Protein AF-A0A1H0CE87-F1 (afdb_monomer_lite)

InterPro domains:
  IPR003761 Exonuclease VII, small subunit [MF_00337] (6-66)
  IPR003761 Exonuclease VII, small subunit [PF02609] (7-57)
  IPR003761 Exonuclease VII, small subunit [PIRSF006488] (4-63)
  IPR003761 Exonuclease VII, small subunit [PTHR34137] (3-66)
  IPR003761 Exonuclease VII, small subunit [TIGR01280] (6-61)
  IPR037004 Exonuclease VII, small subunit superfamily [G3DSA:1.10.287.1040] (2-67)
  IPR037004 Exonuclease VII, small subunit superfamily [SSF116842] (4-65)

Secondary structure (DSSP, 8-state):
-----HHHHHHHHHHHHHHHHT-TT--HHHHHHHHHHHHHHHHHHHHHHHHHHHHHHHHHS------

pLDDT: mean 87.92, std 17.62, range [36.0, 98.38]

Organism: NCBI:txid206665

Sequence (67 aa):
MATTNSFDNNLKKLEEIANLLSQDDLPLEKGIKLFKEGMKIIAKCKTQLQKAKDEVETYLQPKENET

Foldseek 3Di:
DDCCDPLNVLVVLLVVLVVQLPDPPRDPVNNVVSVVVSVVSVVVNVVVVVVVVVVVVVVPPPPPDDD

Structure (mmCIF, N/CA/C/O backbone):
data_AF-A0A1H0CE87-F1
#
_entry.id   AF-A0A1H0CE87-F1
#
loop_
_atom_site.group_PDB
_atom_site.id
_atom_site.type_symbol
_atom_site.label_atom_id
_atom_site.label_alt_id
_atom_site.label_comp_id
_atom_site.label_asym_id
_atom_site.label_entity_id
_atom_site.label_seq_id
_atom_site.pdbx_PDB_ins_code
_atom_site.Cartn_x
_atom_site.Cartn_y
_atom_site.Cartn_z
_atom_site.occupancy
_atom_site.B_iso_or_equiv
_atom_site.auth_seq_id
_atom_site.auth_comp_id
_atom_site.auth_asym_id
_atom_site.auth_atom_id
_atom_site.pdbx_PDB_model_num
ATOM 1 N N . MET A 1 1 ? -24.479 11.768 -1.787 1.00 36.00 1 MET A N 1
ATOM 2 C CA . MET A 1 1 ? -24.020 10.814 -2.822 1.00 36.00 1 MET A CA 1
ATOM 3 C C . MET A 1 1 ? -22.659 11.311 -3.304 1.00 36.00 1 MET A C 1
ATOM 5 O O . MET A 1 1 ? -22.623 12.422 -3.795 1.00 36.00 1 MET A O 1
ATOM 9 N N . ALA A 1 2 ? -21.498 10.692 -3.123 1.00 37.66 2 ALA A N 1
ATOM 10 C CA . ALA A 1 2 ? -21.064 9.488 -2.432 1.00 37.66 2 ALA A CA 1
ATOM 11 C C . ALA A 1 2 ? -19.753 9.858 -1.709 1.00 37.66 2 ALA A C 1
ATOM 13 O O . ALA A 1 2 ? -18.849 10.418 -2.326 1.00 37.66 2 ALA A O 1
ATOM 14 N N . THR A 1 3 ? -19.642 9.593 -0.408 1.00 38.16 3 THR A N 1
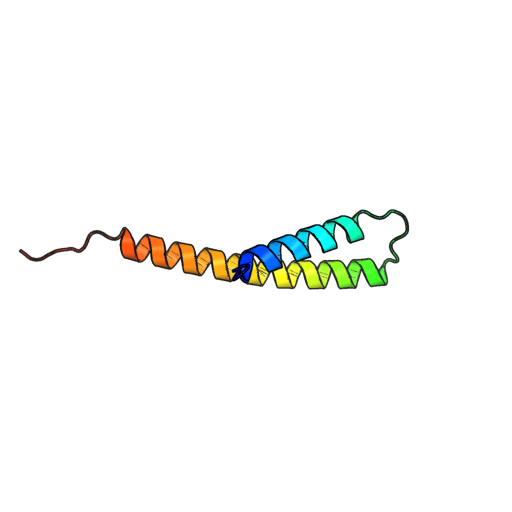ATOM 15 C CA . THR A 1 3 ? -18.358 9.682 0.298 1.00 38.16 3 THR A CA 1
ATOM 16 C C . THR A 1 3 ? -17.612 8.387 0.019 1.00 38.16 3 THR A C 1
ATOM 18 O O . THR A 1 3 ? -17.663 7.459 0.821 1.00 38.16 3 THR A O 1
ATOM 21 N N . THR A 1 4 ? -16.996 8.262 -1.157 1.00 48.12 4 THR A N 1
ATOM 22 C CA . THR A 1 4 ? -16.090 7.137 -1.420 1.00 48.12 4 THR A CA 1
ATOM 23 C C . THR A 1 4 ? -14.998 7.201 -0.355 1.00 48.12 4 THR A C 1
ATOM 25 O O . THR A 1 4 ? -14.189 8.134 -0.358 1.00 48.12 4 THR A O 1
ATOM 28 N N . ASN A 1 5 ? -15.056 6.291 0.620 1.00 67.88 5 ASN A N 1
ATOM 29 C CA . ASN A 1 5 ? -14.237 6.335 1.822 1.00 67.88 5 ASN A CA 1
ATOM 30 C C . ASN A 1 5 ? -12.754 6.357 1.439 1.00 67.88 5 ASN A C 1
ATOM 32 O O . ASN A 1 5 ? -12.334 5.754 0.450 1.00 67.88 5 ASN A O 1
ATOM 36 N N . SER A 1 6 ? -11.943 7.060 2.233 1.00 85.50 6 SER A N 1
ATOM 37 C CA . SER A 1 6 ? -10.491 7.156 2.018 1.00 85.50 6 SER A CA 1
ATOM 38 C C . SER A 1 6 ? -9.854 5.777 1.799 1.00 85.50 6 SER A C 1
ATOM 40 O O . SER A 1 6 ? -8.991 5.627 0.936 1.00 85.50 6 SER A O 1
ATOM 42 N N . PHE A 1 7 ? -10.330 4.753 2.513 1.00 92.12 7 PHE A N 1
ATOM 43 C CA . PHE A 1 7 ? -9.898 3.368 2.361 1.00 92.12 7 PHE A CA 1
ATOM 44 C C . PHE A 1 7 ? -10.160 2.794 0.959 1.00 92.12 7 PHE A C 1
ATOM 46 O O . PHE A 1 7 ? -9.212 2.364 0.310 1.00 92.12 7 PHE A O 1
ATOM 53 N N . ASP A 1 8 ? -11.391 2.870 0.447 1.00 93.19 8 ASP A N 1
ATOM 54 C CA . ASP A 1 8 ? -11.740 2.359 -0.888 1.00 93.19 8 ASP A CA 1
ATOM 55 C C . ASP A 1 8 ? -10.952 3.070 -1.995 1.00 93.19 8 ASP A C 1
ATOM 57 O O . ASP A 1 8 ? -10.491 2.445 -2.949 1.00 93.19 8 ASP A O 1
ATOM 61 N N . ASN A 1 9 ? -10.721 4.379 -1.849 1.00 94.19 9 ASN A N 1
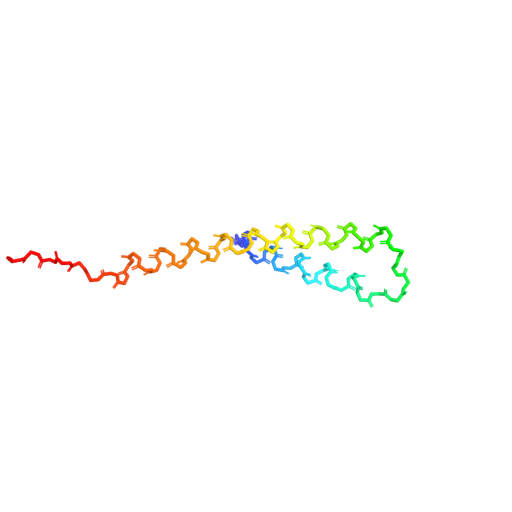ATOM 62 C CA . ASN A 1 9 ? -9.872 5.131 -2.777 1.00 94.19 9 ASN A CA 1
ATOM 63 C C . ASN A 1 9 ? -8.411 4.661 -2.737 1.00 94.19 9 ASN A C 1
ATOM 65 O O . ASN A 1 9 ? -7.746 4.624 -3.771 1.00 94.19 9 ASN A O 1
ATOM 69 N N . ASN A 1 10 ? -7.896 4.309 -1.557 1.00 95.19 10 ASN A N 1
ATOM 70 C CA . ASN A 1 10 ? -6.556 3.743 -1.427 1.00 95.19 10 ASN A CA 1
ATOM 71 C C . ASN A 1 10 ? -6.470 2.355 -2.081 1.00 95.19 10 ASN A C 1
ATOM 73 O O . ASN A 1 10 ? -5.471 2.070 -2.737 1.00 95.19 10 ASN A O 1
ATOM 77 N N . LEU A 1 11 ? -7.511 1.524 -1.956 1.00 95.88 11 LEU A N 1
ATOM 78 C CA . LEU A 1 11 ? -7.570 0.223 -2.628 1.00 95.88 11 LEU A CA 1
ATOM 79 C C . LEU A 1 11 ? -7.584 0.367 -4.154 1.00 95.88 11 LEU A C 1
ATOM 81 O O . LEU A 1 11 ? -6.780 -0.279 -4.820 1.00 95.88 11 LEU A O 1
ATOM 85 N N . LYS A 1 12 ? -8.402 1.277 -4.699 1.00 96.50 12 LYS A N 1
ATOM 86 C CA . LYS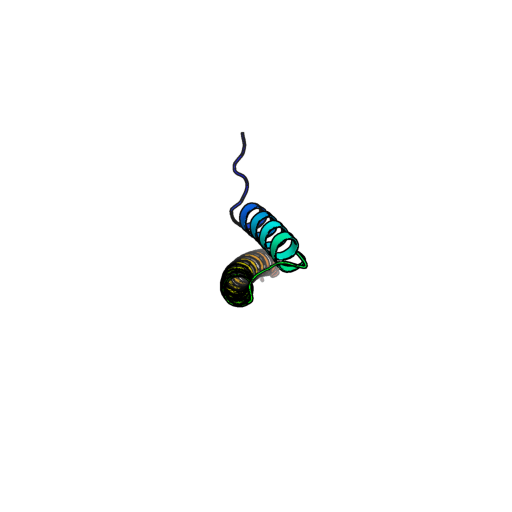 A 1 12 ? -8.418 1.568 -6.145 1.00 96.50 12 LYS A CA 1
ATOM 87 C C . LYS A 1 12 ? -7.049 2.006 -6.661 1.00 96.50 12 LYS A C 1
ATOM 89 O O . LYS A 1 12 ? -6.575 1.494 -7.666 1.00 96.50 12 LYS A O 1
ATOM 94 N N . LYS A 1 13 ? -6.363 2.892 -5.934 1.00 96.44 13 LYS A N 1
ATOM 95 C CA . LYS A 1 13 ? -4.999 3.304 -6.301 1.00 96.44 13 LYS A CA 1
ATOM 96 C C . LYS A 1 13 ? -3.997 2.153 -6.255 1.00 96.44 13 LYS A C 1
ATOM 98 O O . LYS A 1 13 ? -3.084 2.116 -7.069 1.00 96.44 13 LYS A O 1
ATOM 103 N N . LEU A 1 14 ? -4.130 1.228 -5.304 1.00 97.69 14 LEU A N 1
ATOM 104 C CA . LEU A 1 14 ? -3.270 0.043 -5.259 1.00 97.69 14 LEU A CA 1
ATOM 105 C C . LEU A 1 14 ? -3.505 -0.878 -6.456 1.00 97.69 14 LEU A C 1
ATOM 107 O O . LEU A 1 14 ? -2.534 -1.397 -6.999 1.00 97.69 14 LEU A O 1
ATOM 111 N N . GLU A 1 15 ? -4.756 -1.043 -6.881 1.00 97.69 15 GLU A N 1
ATOM 112 C CA . GLU A 1 15 ? -5.110 -1.794 -8.087 1.00 97.69 15 GLU A CA 1
ATOM 113 C C . GLU A 1 15 ? -4.528 -1.137 -9.347 1.00 97.69 15 GLU A C 1
ATOM 115 O O . GLU A 1 15 ? -3.876 -1.802 -10.148 1.00 97.69 15 GLU A O 1
ATOM 120 N N . GLU A 1 16 ? -4.654 0.187 -9.478 1.00 97.69 16 GLU A N 1
ATOM 121 C CA . GLU A 1 16 ? -4.027 0.954 -10.561 1.00 97.69 16 GLU A CA 1
ATOM 122 C C . GLU A 1 16 ? -2.500 0.778 -10.578 1.00 97.69 16 GLU A C 1
ATOM 124 O O . GLU A 1 16 ? -1.916 0.499 -11.625 1.00 97.69 16 GLU A O 1
ATOM 129 N N . ILE A 1 17 ? -1.842 0.882 -9.419 1.00 98.00 17 ILE A N 1
ATOM 130 C CA . ILE A 1 17 ? -0.393 0.673 -9.297 1.00 98.00 17 ILE A CA 1
ATOM 131 C C . ILE A 1 17 ? -0.008 -0.759 -9.683 1.00 98.00 17 ILE A C 1
ATOM 133 O O . ILE A 1 17 ? 0.977 -0.940 -10.396 1.00 98.00 17 ILE A O 1
ATOM 137 N N . ALA A 1 18 ? -0.762 -1.768 -9.242 1.00 97.44 18 ALA A N 1
ATOM 138 C CA . ALA A 1 18 ? -0.506 -3.165 -9.589 1.00 97.44 18 ALA A CA 1
ATOM 139 C C . ALA A 1 18 ? -0.634 -3.405 -11.102 1.00 97.44 18 ALA A C 1
ATOM 141 O O . ALA A 1 18 ? 0.237 -4.043 -11.691 1.00 97.44 18 ALA A O 1
ATOM 142 N N . ASN A 1 19 ? -1.656 -2.823 -11.733 1.00 97.50 19 ASN A N 1
ATOM 143 C CA . ASN A 1 19 ? -1.868 -2.890 -13.181 1.00 97.50 19 ASN A CA 1
ATOM 144 C C . ASN A 1 19 ? -0.756 -2.193 -13.978 1.00 97.50 19 ASN A C 1
ATOM 146 O O . ASN A 1 19 ? -0.405 -2.634 -15.071 1.00 97.50 19 ASN A O 1
ATOM 150 N N . LEU A 1 20 ? -0.195 -1.101 -13.452 1.00 97.25 20 LEU A N 1
ATOM 151 C CA . LEU A 1 20 ? 0.951 -0.426 -14.066 1.00 97.25 20 LEU A CA 1
ATOM 152 C C . LEU A 1 20 ? 2.250 -1.219 -13.878 1.00 97.25 20 LEU A C 1
ATOM 154 O O . LEU A 1 20 ? 3.070 -1.260 -14.790 1.00 97.25 20 LEU A O 1
ATOM 158 N N . LEU A 1 21 ? 2.440 -1.848 -12.713 1.00 97.00 21 LEU A N 1
ATOM 159 C CA . LEU A 1 21 ? 3.612 -2.674 -12.402 1.00 97.00 21 LEU A CA 1
ATOM 160 C C . LEU A 1 21 ? 3.672 -3.979 -13.208 1.00 97.00 21 LEU A C 1
ATOM 162 O O . LEU A 1 21 ? 4.758 -4.535 -13.338 1.00 97.00 21 LEU A O 1
ATOM 166 N N . SER A 1 22 ? 2.545 -4.460 -13.737 1.00 95.31 22 SER A N 1
ATOM 167 C CA . SER A 1 22 ? 2.483 -5.674 -14.561 1.00 95.31 22 SER A CA 1
ATOM 168 C C . SER A 1 22 ? 2.751 -5.442 -16.051 1.00 95.31 22 SER A C 1
ATOM 170 O O . SER A 1 22 ? 2.767 -6.405 -16.811 1.00 95.31 22 SER A O 1
ATOM 172 N N . GLN A 1 23 ? 2.951 -4.194 -16.487 1.00 95.88 23 GLN A N 1
ATOM 173 C CA . GLN A 1 23 ? 3.239 -3.881 -17.888 1.00 95.88 23 GLN A CA 1
ATOM 174 C C . GLN A 1 23 ? 4.666 -4.312 -18.262 1.00 95.88 23 GLN A C 1
ATOM 176 O O . GLN A 1 23 ? 5.623 -3.908 -17.601 1.00 95.88 23 GLN A O 1
ATOM 181 N N . ASP A 1 24 ? 4.816 -5.059 -19.360 1.00 91.44 24 ASP A N 1
ATOM 182 C CA . ASP A 1 24 ? 6.113 -5.590 -19.817 1.00 91.44 24 ASP A CA 1
ATOM 183 C C . ASP A 1 24 ? 7.135 -4.499 -20.197 1.00 91.44 24 ASP A C 1
ATOM 185 O O . ASP A 1 24 ? 8.339 -4.704 -20.062 1.00 91.44 24 ASP A O 1
ATOM 189 N N . ASP A 1 25 ? 6.671 -3.322 -20.634 1.00 94.62 25 ASP A N 1
ATOM 190 C CA . ASP A 1 25 ? 7.518 -2.195 -21.067 1.00 94.62 25 ASP A CA 1
ATOM 191 C C . ASP A 1 25 ? 7.640 -1.093 -19.997 1.00 94.62 25 ASP A C 1
ATOM 193 O O . ASP A 1 25 ? 7.793 0.095 -20.292 1.00 94.62 25 ASP A O 1
ATOM 197 N N . LEU A 1 26 ? 7.516 -1.448 -18.714 1.00 95.12 26 LEU A N 1
ATOM 198 C CA . LEU A 1 26 ? 7.668 -0.482 -17.630 1.00 95.12 26 LEU A CA 1
ATOM 199 C C . LEU A 1 26 ? 9.155 -0.158 -17.384 1.00 95.12 26 LEU A C 1
ATOM 201 O O . LEU A 1 26 ? 9.907 -1.022 -16.928 1.00 95.12 26 LEU A O 1
ATOM 205 N N . PRO A 1 27 ? 9.599 1.106 -17.548 1.00 97.19 27 PRO A N 1
ATOM 206 C CA . PRO A 1 27 ? 10.964 1.487 -17.210 1.00 97.19 27 PRO A CA 1
ATOM 207 C C . PRO A 1 27 ? 11.251 1.275 -15.720 1.00 97.19 27 PRO A C 1
ATOM 209 O O . PRO A 1 27 ? 10.463 1.697 -14.867 1.00 97.19 27 PRO A O 1
ATOM 212 N N . LEU A 1 28 ? 12.421 0.715 -15.397 1.00 95.31 28 LEU A N 1
ATOM 213 C CA . LEU A 1 28 ? 12.831 0.377 -14.026 1.00 95.31 28 LEU A CA 1
ATOM 214 C C . LEU A 1 28 ? 12.628 1.531 -13.031 1.00 95.31 28 LEU A C 1
ATOM 216 O O . LEU A 1 28 ? 12.069 1.342 -11.951 1.00 95.31 28 LEU A O 1
ATOM 220 N N . GLU A 1 29 ? 13.035 2.748 -13.397 1.00 96.56 29 GLU A N 1
ATOM 221 C CA . GLU A 1 29 ? 12.874 3.921 -12.532 1.00 96.56 29 GLU A CA 1
ATOM 222 C C . GLU A 1 29 ? 11.406 4.233 -12.214 1.00 96.56 29 GLU A C 1
ATOM 224 O O . GLU A 1 29 ? 11.084 4.635 -11.091 1.00 96.56 29 GLU A O 1
ATOM 229 N N . LYS A 1 30 ? 10.503 4.043 -13.187 1.00 96.81 30 LYS A N 1
ATOM 230 C CA . LYS A 1 30 ? 9.060 4.207 -12.975 1.00 96.81 30 LYS A CA 1
ATOM 231 C C . LYS A 1 30 ? 8.526 3.096 -12.075 1.00 96.81 30 LYS A C 1
A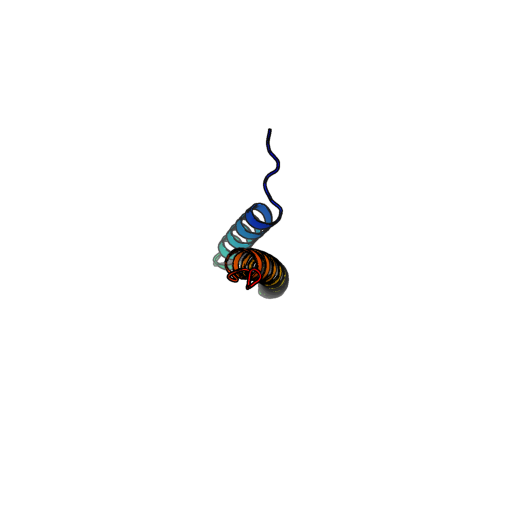TOM 233 O O . LYS A 1 30 ? 7.795 3.406 -11.137 1.00 96.81 30 LYS A O 1
ATOM 238 N N . GLY A 1 31 ? 8.957 1.851 -12.283 1.00 97.88 31 GLY A N 1
ATOM 239 C CA . GLY A 1 31 ? 8.611 0.723 -11.413 1.00 97.88 31 GLY A CA 1
ATOM 240 C C . GLY A 1 31 ? 8.999 0.961 -9.953 1.00 97.88 31 GLY A C 1
ATOM 241 O O . GLY A 1 31 ? 8.172 0.806 -9.057 1.00 97.88 31 GLY A O 1
ATOM 242 N N . ILE A 1 32 ? 10.211 1.461 -9.699 1.00 97.94 32 ILE A N 1
ATOM 243 C CA . ILE A 1 32 ? 10.667 1.802 -8.341 1.00 97.94 32 ILE A CA 1
ATOM 244 C C . ILE A 1 32 ? 9.794 2.900 -7.712 1.00 97.94 32 ILE A C 1
ATOM 246 O O . ILE A 1 32 ? 9.478 2.834 -6.520 1.00 97.94 32 ILE A O 1
ATOM 250 N N . LYS A 1 33 ? 9.400 3.922 -8.484 1.00 98.19 33 LYS A N 1
ATOM 251 C CA . LYS A 1 33 ? 8.516 4.996 -7.998 1.00 98.19 33 LYS A CA 1
ATOM 252 C C . LYS A 1 33 ? 7.126 4.459 -7.645 1.00 98.19 33 LYS A C 1
ATOM 254 O O . LYS A 1 33 ? 6.667 4.709 -6.530 1.00 98.19 33 LYS A O 1
ATOM 259 N N . LEU A 1 34 ? 6.517 3.681 -8.541 1.00 98.38 34 LEU A N 1
ATOM 260 C CA . LEU A 1 34 ? 5.210 3.044 -8.341 1.00 98.38 34 LEU A CA 1
ATOM 261 C C . LEU A 1 34 ? 5.216 2.109 -7.128 1.00 98.38 34 LEU A C 1
ATOM 263 O O . LEU A 1 34 ? 4.331 2.186 -6.280 1.00 98.38 34 LEU A O 1
ATOM 267 N N . PHE A 1 35 ? 6.261 1.294 -6.977 1.00 97.56 35 PHE A N 1
ATOM 268 C CA . PHE A 1 35 ? 6.411 0.408 -5.824 1.00 97.56 35 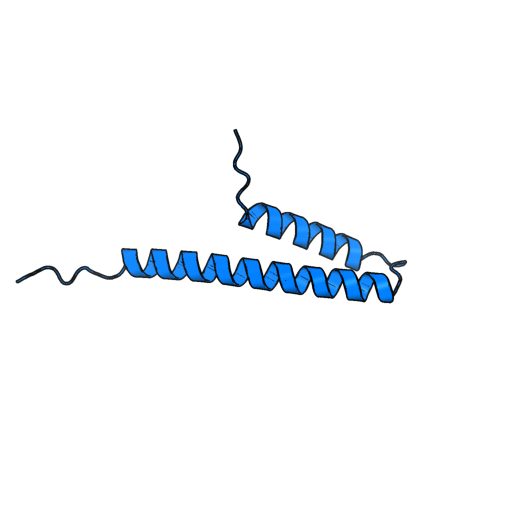PHE A CA 1
ATOM 269 C C . PHE A 1 35 ? 6.477 1.190 -4.504 1.00 97.56 35 PHE A C 1
ATOM 271 O O . PHE A 1 35 ? 5.758 0.881 -3.551 1.00 97.56 35 PHE A O 1
ATOM 278 N N . LYS A 1 36 ? 7.301 2.248 -4.441 1.00 98.25 36 LYS A N 1
ATOM 279 C CA . LYS A 1 36 ? 7.394 3.117 -3.253 1.00 98.25 36 LYS A CA 1
ATOM 280 C C . LYS A 1 36 ? 6.059 3.782 -2.925 1.00 98.25 36 LYS A C 1
ATOM 282 O O . LYS A 1 36 ? 5.731 3.935 -1.747 1.00 98.25 36 LYS A O 1
ATOM 287 N N . GLU A 1 37 ? 5.306 4.197 -3.936 1.00 98.00 37 GLU A N 1
ATOM 288 C CA . GLU A 1 37 ? 3.968 4.753 -3.748 1.00 98.00 37 GLU A CA 1
ATOM 289 C C . GLU A 1 37 ? 2.996 3.705 -3.196 1.00 98.00 37 GLU A C 1
ATOM 291 O O . GLU A 1 37 ? 2.364 3.950 -2.164 1.00 98.00 37 GLU A O 1
ATOM 296 N N . GLY A 1 38 ? 2.959 2.511 -3.792 1.00 98.00 38 GLY A N 1
ATOM 297 C CA . GLY A 1 38 ? 2.131 1.401 -3.325 1.00 98.00 38 GLY A CA 1
ATOM 298 C C .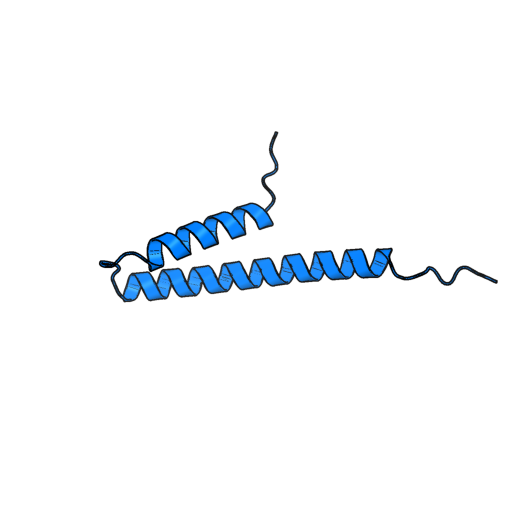 GLY A 1 38 ? 2.416 1.042 -1.865 1.00 98.00 38 GLY A C 1
ATOM 299 O O . GLY A 1 38 ? 1.492 0.926 -1.060 1.00 98.00 38 GLY A O 1
ATOM 300 N N . MET A 1 39 ? 3.691 0.990 -1.468 1.00 98.19 39 MET A N 1
ATOM 301 C CA . MET A 1 39 ? 4.080 0.740 -0.073 1.00 98.19 39 MET A CA 1
ATOM 302 C C . MET A 1 39 ? 3.538 1.799 0.897 1.00 98.19 39 MET A C 1
ATOM 304 O O . MET A 1 39 ? 3.057 1.459 1.982 1.00 98.19 39 MET A O 1
ATOM 308 N N . LYS A 1 40 ? 3.555 3.082 0.512 1.00 97.94 40 LYS A N 1
ATOM 309 C CA . LYS A 1 40 ? 2.978 4.161 1.334 1.00 97.94 40 LYS A CA 1
ATOM 310 C C . LYS A 1 40 ? 1.465 4.010 1.481 1.00 97.94 40 LYS A C 1
ATOM 312 O O . LYS A 1 40 ? 0.932 4.258 2.562 1.00 97.94 40 LYS A O 1
ATOM 317 N N . ILE A 1 41 ? 0.770 3.620 0.414 1.00 97.62 41 ILE A N 1
ATOM 318 C CA . ILE A 1 41 ? -0.685 3.429 0.445 1.00 97.62 41 ILE A CA 1
ATOM 319 C C . ILE A 1 41 ? -1.047 2.208 1.302 1.00 97.62 41 ILE A C 1
ATOM 321 O O . ILE A 1 41 ? -1.937 2.305 2.148 1.00 97.62 41 ILE A O 1
ATOM 325 N N . ILE A 1 42 ? -0.304 1.104 1.181 1.00 97.44 42 ILE A N 1
ATOM 326 C CA . ILE A 1 42 ? -0.464 -0.086 2.033 1.00 97.44 42 ILE A CA 1
ATOM 327 C C . ILE A 1 42 ? -0.283 0.269 3.509 1.00 97.44 42 ILE A C 1
ATOM 329 O O . ILE A 1 42 ? -1.100 -0.141 4.333 1.00 97.44 42 ILE A O 1
ATOM 333 N N . ALA A 1 43 ? 0.733 1.065 3.856 1.00 97.19 43 ALA A N 1
ATOM 334 C CA . ALA A 1 43 ? 0.933 1.512 5.234 1.00 97.19 43 ALA A CA 1
ATOM 335 C C . ALA A 1 43 ? -0.292 2.278 5.767 1.00 97.19 43 ALA A C 1
ATOM 337 O O . ALA A 1 43 ? -0.784 1.976 6.853 1.00 97.19 43 ALA A O 1
ATOM 338 N N . LYS A 1 44 ? -0.854 3.199 4.971 1.00 94.69 44 LYS A N 1
ATOM 339 C CA . LYS A 1 44 ? -2.080 3.935 5.333 1.00 94.69 44 LYS A CA 1
ATOM 340 C C . LYS A 1 44 ? -3.294 3.022 5.500 1.00 94.69 44 LYS A C 1
ATOM 342 O O . LYS A 1 44 ? -4.110 3.264 6.389 1.00 94.69 44 LYS A O 1
ATOM 347 N N . CYS A 1 45 ? -3.438 2.007 4.649 1.00 95.88 45 CYS A N 1
ATOM 348 C CA . CYS A 1 45 ? -4.528 1.035 4.748 1.00 95.88 45 CYS A CA 1
ATOM 349 C C . CYS A 1 45 ? -4.407 0.213 6.032 1.00 95.88 45 CYS A C 1
ATOM 351 O O . CYS A 1 45 ? -5.383 0.089 6.766 1.00 95.88 45 CYS A O 1
ATOM 353 N N . LYS A 1 46 ? -3.199 -0.266 6.357 1.00 96.25 46 LYS A N 1
ATOM 354 C CA . LYS A 1 46 ? -2.925 -0.991 7.606 1.00 96.25 46 LYS A CA 1
ATOM 355 C C . LYS A 1 46 ? -3.280 -0.159 8.838 1.00 96.25 46 LYS A C 1
ATOM 357 O O . LYS A 1 46 ? -3.941 -0.669 9.733 1.00 96.25 46 LYS A O 1
ATOM 362 N N . THR A 1 47 ? -2.914 1.124 8.867 1.00 95.31 47 THR A N 1
ATOM 363 C CA . THR A 1 47 ? -3.287 2.019 9.976 1.00 95.31 47 THR A CA 1
ATOM 364 C C . THR A 1 47 ? -4.801 2.195 10.104 1.00 95.31 47 THR A C 1
ATOM 366 O O . THR A 1 47 ? -5.312 2.223 11.218 1.00 95.31 47 THR A O 1
ATOM 369 N N . GLN A 1 48 ? -5.530 2.319 8.992 1.00 93.38 48 GLN A N 1
ATOM 370 C CA . GLN A 1 48 ? -6.994 2.432 9.023 1.00 93.38 48 GLN A CA 1
ATOM 371 C C . GLN A 1 48 ? -7.652 1.145 9.529 1.00 93.38 48 GLN A C 1
ATOM 373 O O . GLN A 1 48 ? -8.529 1.215 10.383 1.00 93.38 48 GLN A O 1
ATOM 378 N N . LEU A 1 49 ? -7.187 -0.015 9.057 1.00 96.00 49 LEU A N 1
ATOM 379 C CA . LEU A 1 49 ? -7.676 -1.316 9.517 1.00 96.00 49 LEU A CA 1
ATOM 380 C C . LEU A 1 49 ? -7.393 -1.543 11.002 1.00 96.00 49 LEU A C 1
ATOM 382 O O . LEU A 1 49 ? -8.265 -2.037 11.706 1.00 96.00 49 LEU A O 1
ATOM 386 N N . GLN A 1 50 ? -6.212 -1.148 11.486 1.00 96.25 50 GLN A N 1
ATOM 387 C CA . GLN A 1 50 ? -5.889 -1.250 12.907 1.00 96.25 50 GLN A CA 1
ATOM 388 C C . GLN A 1 50 ? -6.849 -0.409 13.753 1.00 96.25 50 GLN A C 1
ATOM 390 O O . GLN A 1 50 ? -7.423 -0.926 14.697 1.00 96.25 50 GLN A O 1
ATOM 395 N N . LYS A 1 51 ? -7.107 0.845 13.364 1.00 93.25 51 LYS A N 1
ATOM 396 C CA . LYS A 1 51 ? -8.066 1.703 14.078 1.00 93.25 51 LYS A CA 1
ATOM 397 C C . LYS A 1 51 ? -9.475 1.116 14.100 1.00 93.25 51 LYS A C 1
ATOM 399 O O . LYS A 1 51 ? -10.117 1.126 15.140 1.00 93.25 51 LYS A O 1
ATOM 404 N N . ALA A 1 52 ? -9.939 0.596 12.963 1.00 93.44 52 ALA A N 1
ATOM 405 C CA . ALA A 1 52 ? -11.245 -0.051 12.882 1.00 93.44 52 ALA A CA 1
ATOM 406 C C . ALA A 1 52 ? -11.309 -1.296 13.780 1.00 93.44 52 ALA A C 1
ATOM 408 O O . ALA A 1 52 ? -12.313 -1.526 14.447 1.00 93.44 52 ALA A O 1
ATOM 409 N N . LYS A 1 53 ? -10.224 -2.079 13.836 1.00 93.94 53 LYS A N 1
ATOM 410 C CA . LYS A 1 53 ? -10.106 -3.216 14.749 1.00 93.94 53 LYS A CA 1
ATOM 411 C C . LYS A 1 53 ? -10.185 -2.767 16.213 1.00 93.94 53 LYS A C 1
ATOM 413 O O . LYS A 1 53 ? -10.981 -3.335 16.949 1.00 93.94 53 LYS A O 1
ATOM 418 N N . ASP A 1 54 ? -9.416 -1.755 16.609 1.00 94.94 54 ASP A N 1
ATOM 419 C CA . ASP A 1 54 ? -9.389 -1.245 17.989 1.00 94.94 54 ASP A CA 1
ATOM 420 C C . ASP A 1 54 ? -10.778 -0.734 18.429 1.00 94.94 54 ASP A C 1
ATOM 422 O O . ASP A 1 54 ? -11.212 -0.955 19.561 1.00 94.94 54 ASP A O 1
ATOM 426 N N . GLU A 1 55 ? -11.508 -0.082 17.519 1.00 92.56 55 GLU A N 1
ATOM 427 C CA . GLU A 1 55 ? -12.879 0.388 17.751 1.00 92.56 55 GLU A CA 1
ATOM 428 C C . GLU A 1 55 ? -13.852 -0.779 17.968 1.00 92.56 55 GLU A C 1
ATOM 430 O O . GLU A 1 55 ? -14.632 -0.775 18.924 1.00 92.56 55 GLU A O 1
ATOM 435 N N . VAL A 1 56 ? -13.767 -1.812 17.123 1.00 94.94 56 VAL A N 1
ATOM 436 C CA . VAL A 1 56 ? -14.572 -3.034 17.266 1.00 94.94 56 VAL A CA 1
ATOM 437 C C . VAL A 1 56 ? -14.239 -3.758 18.570 1.00 94.94 56 VAL A C 1
ATOM 439 O O . VAL A 1 56 ? -15.151 -4.174 19.279 1.00 94.94 56 VAL A O 1
ATOM 442 N N . GLU A 1 57 ? -12.960 -3.886 18.922 1.00 94.44 57 GLU A N 1
ATOM 443 C CA . GLU A 1 57 ? -12.540 -4.505 20.183 1.00 94.44 57 GLU A CA 1
ATOM 444 C C . GLU A 1 57 ? -13.075 -3.730 21.391 1.00 94.44 57 GLU A C 1
ATOM 446 O O . GLU A 1 57 ? -13.621 -4.345 22.302 1.00 94.44 57 GLU A O 1
ATOM 451 N N . THR A 1 58 ? -13.024 -2.395 21.368 1.00 93.00 58 THR A N 1
ATOM 452 C CA . THR A 1 58 ? -13.595 -1.547 22.432 1.00 93.00 58 THR A CA 1
ATOM 453 C C . THR A 1 58 ? -15.107 -1.754 22.579 1.00 93.00 58 THR A C 1
ATOM 455 O O . THR A 1 58 ? -15.627 -1.747 23.692 1.00 93.00 58 THR A O 1
ATOM 458 N N . TYR A 1 59 ? -15.831 -1.958 21.475 1.00 91.81 59 TYR A N 1
ATOM 459 C CA . TYR A 1 59 ? -17.271 -2.234 21.510 1.00 91.81 59 TYR A CA 1
ATOM 460 C C . TYR A 1 59 ? -17.599 -3.642 22.030 1.00 91.81 59 TYR A C 1
ATOM 462 O O . TYR A 1 59 ? -18.607 -3.836 22.707 1.00 91.81 59 TYR A O 1
ATOM 470 N N . LEU A 1 60 ? -16.761 -4.626 21.697 1.00 90.19 60 LEU A N 1
ATOM 471 C CA . LEU A 1 60 ? -16.938 -6.023 22.097 1.00 90.19 60 LEU A CA 1
ATOM 472 C C . LEU A 1 60 ? -16.428 -6.318 23.510 1.00 90.19 60 LEU A C 1
ATOM 474 O O . LEU A 1 60 ? -16.765 -7.373 24.050 1.00 90.19 60 LEU A O 1
ATOM 478 N N . GLN A 1 61 ? -15.629 -5.429 24.109 1.00 80.56 61 GLN A N 1
ATOM 479 C CA . GLN A 1 61 ? -15.225 -5.565 25.502 1.00 80.56 61 GLN A CA 1
ATOM 480 C C . GLN A 1 61 ? -16.482 -5.588 26.379 1.00 80.56 61 GLN A C 1
ATOM 482 O O . GLN A 1 61 ? -17.245 -4.615 26.379 1.00 80.56 61 GLN A O 1
ATOM 487 N N . PRO A 1 62 ? -16.737 -6.690 27.113 1.00 67.31 62 PRO A N 1
ATOM 488 C CA . PRO A 1 62 ? -17.843 -6.721 28.046 1.00 67.31 62 PRO A CA 1
ATOM 489 C C . PRO A 1 62 ? -17.626 -5.575 29.022 1.00 67.31 62 PRO A C 1
ATOM 491 O O . PRO A 1 62 ? -16.586 -5.495 29.675 1.00 67.31 62 PRO A O 1
ATOM 494 N N . LYS A 1 63 ? -18.600 -4.667 29.097 1.00 60.25 63 LYS A N 1
ATOM 495 C CA . LYS A 1 63 ? -18.650 -3.746 30.220 1.00 60.25 63 LYS A CA 1
ATOM 496 C C . LYS A 1 63 ? -18.739 -4.628 31.453 1.00 60.25 63 LYS A C 1
ATOM 498 O O . LYS A 1 63 ? -19.743 -5.318 31.632 1.00 60.25 63 LYS A O 1
ATOM 503 N N . GLU A 1 64 ? -17.685 -4.644 32.259 1.00 54.22 64 GLU A N 1
ATOM 504 C CA . GLU A 1 64 ? -17.781 -5.027 33.661 1.00 54.22 64 GLU A CA 1
ATOM 505 C C . GLU A 1 64 ? -18.737 -4.020 34.316 1.00 54.22 64 GLU A C 1
ATOM 507 O O . GLU A 1 64 ? -18.337 -3.026 34.915 1.00 54.22 64 GLU A O 1
ATOM 512 N N . ASN A 1 65 ? -20.034 -4.221 34.088 1.00 50.34 65 ASN A N 1
ATOM 513 C CA . ASN A 1 65 ? -21.087 -3.555 34.815 1.00 50.34 65 ASN A CA 1
ATOM 514 C C . ASN A 1 65 ? -21.096 -4.190 36.200 1.00 50.34 65 ASN A C 1
ATOM 516 O O . ASN A 1 65 ? -21.521 -5.331 36.374 1.00 50.34 65 ASN A O 1
ATOM 520 N N . GLU A 1 66 ? -20.591 -3.412 37.148 1.00 49.59 66 GLU A N 1
ATOM 521 C CA . GLU A 1 66 ? -21.394 -2.982 38.288 1.00 49.59 66 GLU A CA 1
ATOM 522 C C . GLU A 1 66 ? -22.209 -4.109 38.938 1.00 49.59 66 GLU A C 1
ATOM 524 O O . GLU A 1 66 ? -23.390 -4.307 38.648 1.00 49.59 66 GLU A O 1
ATOM 529 N N . THR A 1 67 ? -21.574 -4.813 39.873 1.00 40.44 67 THR A N 1
ATOM 530 C CA . THR A 1 67 ? -22.218 -5.235 41.127 1.00 40.44 67 THR A CA 1
ATOM 531 C C . THR A 1 67 ? -21.216 -5.190 42.267 1.00 40.44 67 THR A C 1
ATOM 533 O O . THR A 1 67 ? -20.045 -5.562 42.035 1.00 40.44 67 THR A O 1
#

Radius of gyration: 18.43 Å; chains: 1; bounding box: 37×18×62 Å